Protein AF-A0A3B8RN22-F1 (afdb_monomer)

pLDDT: mean 89.91, std 7.08, range [46.84, 95.25]

Foldseek 3Di:
DPDPPVVVVVVCVVPVVVQQVVLVVVDDPSVLVVVLVVQLVVVVVVQVVVVVVVDHDPSVVSNVVSNVVSD

Mean predicted aligned error: 5.57 Å

Solvent-accessible surface area (backbone atoms only — not comparable to full-atom values): 4101 Å² total; per-residue (Å²): 133,86,73,56,73,66,59,53,51,53,50,44,60,68,47,52,49,52,51,54,50,50,31,59,71,70,28,72,70,52,30,48,52,52,51,47,52,52,53,49,51,52,51,51,54,48,47,54,58,38,41,77,69,79,41,88,68,61,61,68,64,49,48,52,49,53,52,64,74,66,108

Sequence (71 aa):
MAMSNGVLRVLVSIIAIPVILAASYLGGFFFLFFVLVISLISFYEFSLLVRNKNMHVNLFMGLLGVFYLVV

Radius of gyration: 15.58 Å; Cα contacts (8 Å, |Δi|>4): 36; chains: 1; bounding box: 36×13×38 Å

Secondary structure (DSSP, 8-state):
----HHHHHHHIIIIIHHHHHHHHHH-HHHHHHHHHHHHHHHHHHHHHHHHTTT----HHHHHHHHHHHH-

Structure (mmCIF, N/CA/C/O backbone):
data_AF-A0A3B8RN22-F1
#
_entry.id   AF-A0A3B8RN22-F1
#
loop_
_atom_site.group_PDB
_atom_site.id
_atom_site.type_symbol
_atom_site.label_atom_id
_atom_site.label_alt_id
_atom_site.label_comp_id
_atom_site.label_asym_id
_atom_site.label_entity_id
_atom_site.label_seq_id
_atom_site.pdbx_PDB_ins_code
_atom_site.Cartn_x
_atom_site.Cartn_y
_atom_site.Cartn_z
_atom_site.occupancy
_atom_site.B_iso_or_equiv
_atom_site.auth_seq_id
_atom_site.auth_comp_id
_atom_site.auth_asym_id
_atom_site.auth_atom_id
_atom_site.pdbx_PDB_model_num
ATOM 1 N N . MET A 1 1 ? 10.364 -3.292 21.710 1.00 46.84 1 MET A N 1
ATOM 2 C CA . MET A 1 1 ? 11.514 -2.364 21.611 1.00 46.84 1 MET A CA 1
ATOM 3 C C . MET A 1 1 ? 11.161 -1.293 20.602 1.00 46.84 1 MET A C 1
ATOM 5 O O . MET A 1 1 ? 10.863 -1.640 19.468 1.00 46.84 1 MET A O 1
ATOM 9 N N . ALA A 1 2 ? 11.124 -0.024 21.007 1.00 62.91 2 ALA A N 1
ATOM 10 C CA . ALA A 1 2 ? 10.949 1.071 20.059 1.00 62.91 2 ALA A CA 1
ATOM 11 C C . ALA A 1 2 ? 12.235 1.193 19.230 1.00 62.91 2 ALA A C 1
ATOM 13 O O . ALA A 1 2 ? 13.308 1.443 19.777 1.00 62.91 2 ALA A O 1
ATOM 14 N N . MET A 1 3 ? 12.144 0.927 17.929 1.00 70.69 3 MET A N 1
ATOM 15 C CA . MET A 1 3 ? 13.271 1.074 17.013 1.00 70.69 3 MET A CA 1
ATOM 16 C C . MET A 1 3 ? 13.679 2.551 16.947 1.00 70.69 3 MET A C 1
ATOM 18 O O . MET A 1 3 ? 12.818 3.429 16.915 1.00 70.69 3 MET A O 1
ATOM 22 N N . SER A 1 4 ? 14.984 2.841 16.943 1.00 86.94 4 SER A N 1
ATOM 23 C CA . SER A 1 4 ? 15.470 4.221 16.826 1.00 86.94 4 SER A CA 1
ATOM 24 C C . SER A 1 4 ? 14.948 4.859 15.534 1.00 86.94 4 SER A C 1
ATOM 26 O O . SER A 1 4 ? 15.019 4.255 14.462 1.00 86.94 4 SER A O 1
ATOM 28 N N . ASN A 1 5 ? 14.466 6.102 15.621 1.00 86.81 5 ASN A N 1
ATOM 29 C CA . ASN A 1 5 ? 13.932 6.863 14.484 1.00 86.81 5 ASN A CA 1
ATOM 30 C C . ASN A 1 5 ? 14.916 6.972 13.305 1.00 86.81 5 ASN A C 1
ATOM 32 O O . ASN A 1 5 ? 14.488 7.156 12.165 1.00 86.81 5 ASN A O 1
ATOM 36 N N . GLY A 1 6 ? 16.225 6.878 13.570 1.00 91.31 6 GLY A N 1
ATOM 37 C CA . GLY A 1 6 ? 17.250 6.821 12.526 1.00 91.31 6 GLY A CA 1
ATOM 38 C C . GLY A 1 6 ? 17.197 5.513 11.737 1.00 91.31 6 GLY A C 1
ATOM 39 O O . GLY A 1 6 ? 17.186 5.537 10.511 1.00 91.31 6 GLY A O 1
ATOM 40 N N . VAL A 1 7 ? 17.066 4.380 12.430 1.00 89.81 7 VAL A N 1
ATOM 41 C CA . VAL A 1 7 ? 16.986 3.047 11.809 1.00 89.81 7 VAL A CA 1
ATOM 42 C C . VAL A 1 7 ? 15.712 2.911 10.976 1.00 89.81 7 VAL A C 1
ATOM 44 O O . VAL A 1 7 ? 15.780 2.446 9.843 1.00 89.81 7 VAL A O 1
ATOM 47 N N . LEU A 1 8 ? 14.568 3.390 11.483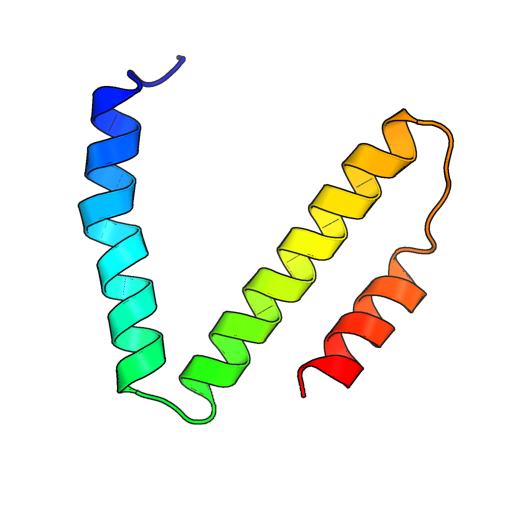 1.00 88.62 8 LEU A N 1
ATOM 48 C CA . LEU A 1 8 ? 13.308 3.427 10.725 1.00 88.62 8 LEU A CA 1
ATOM 49 C C . LEU A 1 8 ? 13.443 4.217 9.419 1.00 88.62 8 LEU A C 1
ATOM 51 O O . LEU A 1 8 ? 13.054 3.724 8.364 1.00 88.62 8 LEU A O 1
ATOM 55 N N . ARG A 1 9 ? 14.029 5.420 9.474 1.00 88.00 9 ARG A N 1
ATOM 56 C CA . ARG A 1 9 ? 14.229 6.254 8.279 1.00 88.00 9 ARG A CA 1
ATOM 57 C C . ARG A 1 9 ? 15.112 5.576 7.241 1.00 88.00 9 ARG A C 1
ATOM 59 O O . ARG A 1 9 ? 14.749 5.560 6.069 1.00 88.00 9 ARG A O 1
ATOM 66 N N . VAL A 1 10 ? 16.226 4.991 7.676 1.00 92.75 10 VAL A N 1
ATOM 67 C CA . VAL A 1 10 ? 17.151 4.277 6.785 1.00 92.75 10 VAL A CA 1
ATOM 68 C C . VAL A 1 10 ? 16.450 3.088 6.126 1.00 92.75 10 VAL A C 1
ATOM 70 O O . VAL A 1 10 ? 16.509 2.932 4.908 1.00 92.75 10 VAL A O 1
ATOM 73 N 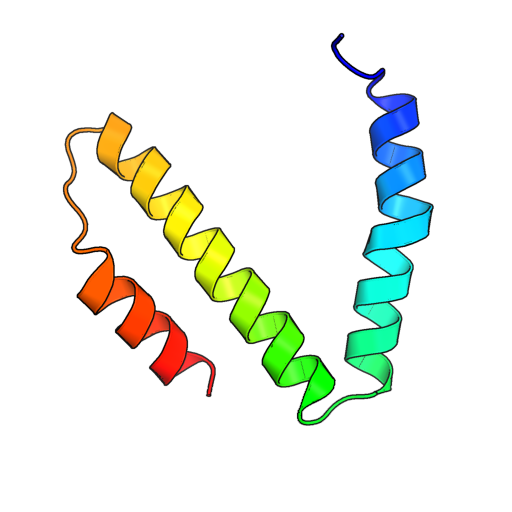N . LEU A 1 11 ? 15.701 2.303 6.899 1.00 89.75 11 LEU A N 1
ATOM 74 C CA . LEU A 1 11 ? 14.988 1.130 6.397 1.00 89.75 11 LEU A CA 1
ATOM 75 C C . LEU A 1 11 ? 13.912 1.514 5.368 1.00 89.75 11 LEU A C 1
ATOM 77 O O . LEU A 1 11 ? 13.857 0.930 4.286 1.00 89.75 11 LEU A O 1
ATOM 81 N N . VAL A 1 12 ? 13.121 2.556 5.650 1.00 89.06 12 VAL A N 1
ATOM 82 C CA . VAL A 1 12 ? 12.133 3.099 4.700 1.00 89.06 12 VAL A CA 1
ATOM 83 C C . VAL A 1 12 ?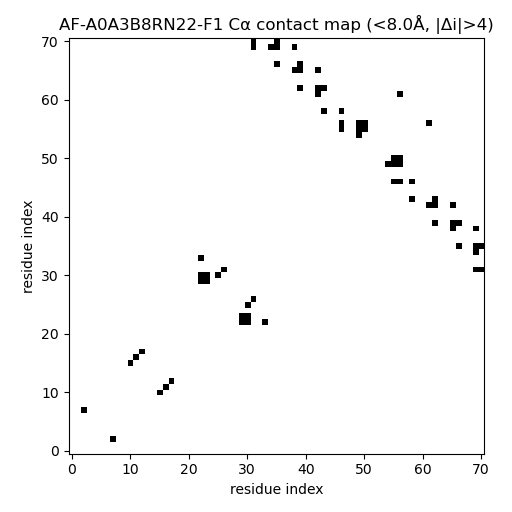 12.821 3.608 3.430 1.00 89.06 12 VAL A C 1
ATOM 85 O O . VAL A 1 12 ? 12.355 3.316 2.330 1.00 89.06 12 VAL A O 1
ATOM 88 N N . SER A 1 13 ? 13.954 4.305 3.547 1.00 89.69 13 SER A N 1
ATOM 89 C CA . SER A 1 13 ? 14.672 4.811 2.371 1.00 89.69 13 SER A CA 1
ATOM 90 C C . SER A 1 13 ? 15.281 3.717 1.491 1.00 89.69 13 SER A C 1
ATOM 92 O O . SER A 1 13 ? 15.332 3.888 0.278 1.00 89.69 13 SER A O 1
ATOM 94 N N . ILE A 1 14 ? 15.708 2.593 2.075 1.00 94.06 14 ILE A N 1
ATOM 95 C CA . ILE A 1 14 ? 16.344 1.492 1.335 1.00 94.06 14 ILE A CA 1
ATOM 96 C C . ILE A 1 14 ? 15.308 0.541 0.731 1.00 94.06 14 ILE A C 1
ATOM 98 O O . ILE A 1 14 ? 15.570 -0.059 -0.305 1.00 94.06 14 ILE A O 1
ATOM 102 N N . ILE A 1 15 ? 14.138 0.386 1.355 1.00 92.38 15 ILE A N 1
ATOM 103 C CA . ILE A 1 15 ? 13.139 -0.598 0.914 1.00 92.38 15 ILE A CA 1
ATOM 104 C C . ILE A 1 15 ? 11.932 0.085 0.278 1.00 92.38 15 ILE A C 1
ATOM 106 O O . ILE A 1 15 ? 11.607 -0.195 -0.873 1.00 92.38 15 ILE A O 1
ATOM 110 N N . ALA A 1 16 ? 11.271 0.997 0.991 1.00 89.31 16 ALA A N 1
ATOM 111 C CA . ALA A 1 16 ? 10.011 1.563 0.518 1.00 89.31 16 ALA A CA 1
ATOM 112 C C . ALA A 1 16 ? 10.207 2.425 -0.736 1.00 89.31 16 ALA A C 1
ATOM 114 O O . ALA A 1 16 ? 9.457 2.270 -1.696 1.00 89.31 16 ALA A O 1
ATOM 115 N N . ILE A 1 17 ? 11.235 3.287 -0.763 1.00 92.06 17 ILE A N 1
ATOM 116 C CA . ILE A 1 17 ? 11.489 4.160 -1.922 1.00 92.06 17 ILE A CA 1
ATOM 117 C C . ILE A 1 17 ? 11.786 3.335 -3.188 1.00 92.06 17 ILE A C 1
ATOM 119 O O . ILE A 1 17 ? 11.111 3.563 -4.194 1.00 92.06 17 ILE A O 1
ATOM 123 N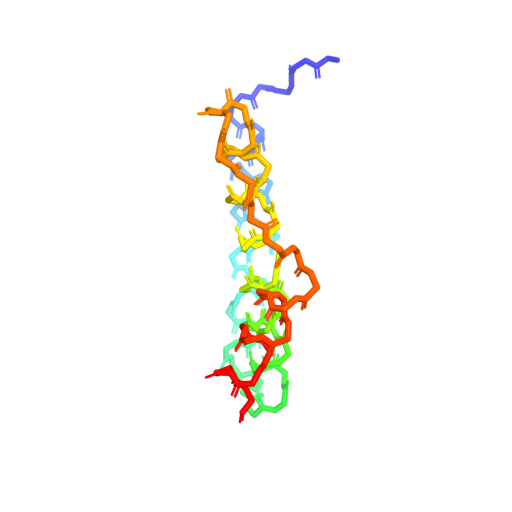 N . PRO A 1 18 ? 12.705 2.345 -3.183 1.00 93.44 18 PRO A N 1
ATOM 124 C CA . PRO A 1 18 ? 12.929 1.523 -4.371 1.00 93.44 18 PRO A CA 1
ATOM 125 C C . PRO A 1 18 ? 11.707 0.719 -4.804 1.00 93.44 18 PRO A C 1
ATOM 127 O O . PRO A 1 18 ? 11.475 0.593 -6.001 1.00 93.44 18 PRO A O 1
ATOM 130 N N . VAL A 1 19 ? 10.893 0.221 -3.867 1.00 91.75 19 VAL A N 1
ATOM 131 C CA . VAL A 1 19 ? 9.642 -0.482 -4.200 1.00 91.75 19 VAL A CA 1
ATOM 132 C C . VAL A 1 19 ? 8.654 0.451 -4.905 1.00 91.75 19 VAL A C 1
ATOM 134 O O . VAL A 1 19 ? 8.090 0.067 -5.929 1.00 91.75 19 VAL A O 1
ATOM 137 N N . ILE A 1 20 ? 8.490 1.687 -4.416 1.00 91.25 20 ILE A N 1
ATOM 138 C CA . ILE A 1 20 ? 7.643 2.707 -5.059 1.00 91.25 20 ILE A CA 1
ATOM 139 C C . ILE A 1 20 ? 8.138 2.998 -6.479 1.00 91.25 20 ILE A C 1
ATOM 141 O O . ILE A 1 20 ? 7.344 3.037 -7.423 1.00 91.25 20 ILE A O 1
ATOM 145 N N . LEU A 1 21 ? 9.450 3.187 -6.642 1.00 92.44 21 LEU A N 1
ATOM 146 C CA . LEU A 1 21 ? 10.055 3.468 -7.944 1.00 92.44 21 LEU A CA 1
ATOM 147 C C . LEU A 1 21 ? 9.907 2.286 -8.904 1.00 92.44 21 LEU A C 1
ATOM 149 O O . LEU A 1 21 ? 9.539 2.493 -10.055 1.00 92.44 21 LEU A O 1
ATOM 153 N N . ALA A 1 22 ? 10.128 1.058 -8.435 1.00 92.38 22 ALA A N 1
ATOM 154 C CA . ALA A 1 22 ? 9.967 -0.149 -9.239 1.00 92.38 22 ALA A CA 1
ATOM 155 C C . ALA A 1 22 ? 8.512 -0.339 -9.690 1.00 92.38 22 ALA A C 1
ATOM 157 O O . ALA A 1 22 ? 8.268 -0.592 -10.869 1.00 92.38 22 ALA A O 1
ATOM 158 N N . ALA A 1 23 ? 7.543 -0.152 -8.787 1.00 91.69 23 ALA A N 1
ATOM 159 C CA . ALA A 1 23 ? 6.120 -0.218 -9.121 1.00 91.69 23 ALA A CA 1
ATOM 160 C C . ALA A 1 23 ? 5.717 0.866 -10.136 1.00 91.69 23 ALA A C 1
ATOM 162 O O . ALA A 1 23 ? 4.967 0.591 -11.071 1.00 91.69 23 ALA A O 1
ATOM 163 N N . SER A 1 24 ? 6.262 2.079 -9.990 1.00 91.00 24 SER A N 1
ATOM 164 C CA . SER A 1 24 ? 6.026 3.191 -10.922 1.00 91.00 24 SER A CA 1
ATOM 165 C C . SER A 1 24 ? 6.681 2.960 -12.286 1.00 91.00 24 SER A C 1
ATOM 167 O O . SER A 1 24 ? 6.102 3.312 -13.308 1.00 91.00 24 SER A O 1
ATOM 169 N N . TYR A 1 25 ? 7.868 2.350 -12.313 1.00 93.25 25 TYR A N 1
ATOM 170 C CA . TYR A 1 25 ? 8.608 2.061 -13.541 1.00 93.25 25 TYR A CA 1
ATOM 171 C C . TYR A 1 25 ? 7.981 0.920 -14.350 1.00 93.25 25 TYR A C 1
ATOM 173 O O . TYR A 1 25 ? 7.865 1.025 -15.568 1.00 93.25 25 TYR A O 1
ATOM 181 N N . LEU A 1 26 ? 7.552 -0.158 -13.681 1.00 92.38 26 LEU A N 1
ATOM 182 C CA . LEU A 1 26 ? 6.872 -1.288 -14.327 1.00 92.38 26 LEU A CA 1
ATOM 183 C C . LEU A 1 26 ? 5.487 -0.902 -14.864 1.00 92.38 26 LEU A C 1
ATOM 185 O O . LEU A 1 26 ? 5.025 -1.492 -15.840 1.00 92.38 26 LEU A O 1
ATOM 189 N N . GLY A 1 27 ? 4.845 0.099 -14.253 1.00 89.12 27 GLY A N 1
ATOM 190 C CA . GLY A 1 27 ? 3.595 0.675 -14.737 1.00 89.12 27 GLY A CA 1
ATOM 191 C C . GLY A 1 27 ? 2.441 -0.331 -14.832 1.00 89.12 27 GLY A C 1
ATOM 192 O O . GLY A 1 27 ? 2.462 -1.415 -14.240 1.00 89.12 27 GLY A O 1
ATOM 193 N N . GLY A 1 28 ? 1.396 0.057 -15.569 1.00 90.44 28 GLY A N 1
ATOM 194 C CA . GLY A 1 28 ? 0.250 -0.799 -15.887 1.00 90.44 28 GLY A CA 1
ATOM 195 C C . GLY A 1 28 ? -0.392 -1.437 -14.653 1.00 90.44 28 GLY A C 1
ATOM 196 O O . GLY A 1 28 ? -0.703 -0.758 -13.674 1.00 90.44 28 GLY A O 1
ATOM 197 N N . PHE A 1 29 ? -0.560 -2.762 -14.691 1.00 89.50 29 PHE A N 1
ATOM 198 C CA . PHE A 1 29 ? -1.158 -3.523 -13.593 1.00 89.50 29 PHE A CA 1
ATOM 199 C C . PHE A 1 29 ? -0.329 -3.495 -12.302 1.00 89.50 29 PHE A C 1
ATOM 201 O O . PHE A 1 29 ? -0.913 -3.551 -11.223 1.00 89.50 29 PHE A O 1
ATOM 208 N N . PHE A 1 30 ? 1.003 -3.378 -12.377 1.00 88.88 30 PHE A N 1
ATOM 209 C CA . PHE A 1 30 ? 1.850 -3.314 -11.180 1.00 88.88 30 PHE A CA 1
ATOM 210 C C . PHE A 1 30 ? 1.645 -2.004 -10.422 1.00 88.88 30 PHE A C 1
ATOM 212 O O . PHE A 1 30 ? 1.493 -2.016 -9.200 1.00 88.88 30 PHE A O 1
ATOM 219 N N . PHE A 1 31 ? 1.578 -0.886 -11.147 1.00 90.62 31 PHE A N 1
ATOM 220 C CA . PHE A 1 31 ? 1.283 0.415 -10.551 1.00 90.62 31 PHE A CA 1
ATOM 221 C C . PHE A 1 31 ? -0.149 0.475 -10.009 1.00 90.62 31 PHE A C 1
ATOM 223 O O . PHE A 1 31 ? -0.357 0.919 -8.881 1.00 90.62 31 PHE A O 1
ATOM 230 N N . LEU A 1 32 ? -1.125 -0.038 -10.767 1.00 92.69 32 LEU A N 1
ATOM 231 C CA . LEU A 1 32 ? -2.519 -0.097 -10.323 1.00 92.69 32 LEU A 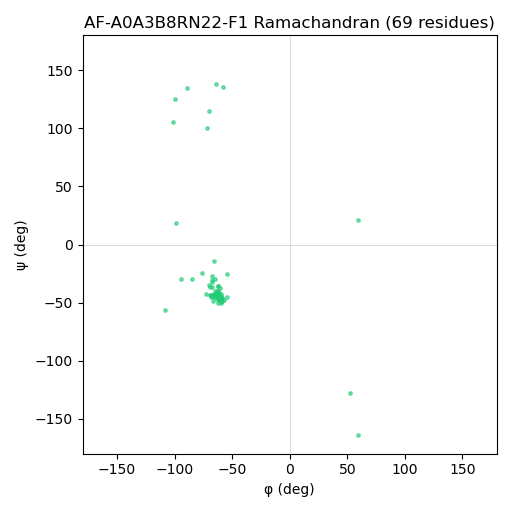CA 1
ATOM 232 C C . LEU A 1 32 ? -2.658 -0.921 -9.039 1.00 92.69 32 LEU A C 1
ATOM 234 O O . LEU A 1 32 ? -3.249 -0.448 -8.073 1.00 92.69 32 LEU A O 1
ATOM 238 N N . PHE A 1 33 ? -2.064 -2.117 -8.991 1.00 92.69 33 PHE A N 1
ATOM 239 C CA . PHE A 1 33 ? -2.083 -2.958 -7.793 1.00 92.69 33 PHE A CA 1
ATOM 240 C C . PHE A 1 33 ? -1.431 -2.256 -6.597 1.00 92.69 33 PHE A C 1
ATOM 242 O O . PHE A 1 33 ? -1.973 -2.281 -5.493 1.00 92.69 33 PHE A O 1
ATOM 249 N N . PHE A 1 34 ? -0.297 -1.590 -6.819 1.00 93.50 34 PHE A N 1
ATOM 250 C CA . PHE A 1 34 ? 0.401 -0.836 -5.783 1.00 93.50 34 PHE A CA 1
ATOM 251 C C . PHE A 1 34 ? -0.474 0.276 -5.182 1.00 93.50 34 PHE A C 1
ATOM 253 O O . PHE A 1 34 ? -0.632 0.344 -3.960 1.00 93.50 34 PHE A O 1
ATOM 260 N N . VAL A 1 35 ? -1.085 1.107 -6.031 1.00 93.81 35 VAL A N 1
ATOM 261 C CA . VAL A 1 35 ? -1.978 2.190 -5.591 1.00 93.81 35 VAL A CA 1
ATOM 262 C C . VAL A 1 35 ? -3.202 1.620 -4.879 1.00 93.81 35 VAL A C 1
ATOM 264 O O . VAL A 1 35 ? -3.536 2.075 -3.790 1.00 93.81 35 VAL A O 1
ATOM 267 N N . LEU A 1 36 ? -3.820 0.576 -5.432 1.00 95.00 36 LEU A N 1
ATOM 268 C CA . LEU A 1 36 ? -5.007 -0.061 -4.864 1.00 95.00 36 LEU A CA 1
ATOM 269 C C . LEU A 1 36 ? -4.764 -0.603 -3.453 1.00 95.00 36 LEU A C 1
ATOM 271 O O . LEU A 1 36 ? -5.558 -0.346 -2.546 1.00 95.00 36 LEU A O 1
ATOM 275 N N . VAL A 1 37 ? -3.645 -1.298 -3.242 1.00 94.25 37 VAL A N 1
ATOM 276 C CA . VAL A 1 37 ? -3.263 -1.808 -1.918 1.00 94.25 37 VAL A CA 1
ATOM 277 C C . VAL A 1 37 ? -3.080 -0.660 -0.927 1.00 94.25 37 VAL A C 1
ATOM 279 O O . VAL A 1 37 ? -3.640 -0.706 0.170 1.00 94.25 37 VAL A O 1
ATOM 282 N N . ILE A 1 38 ? -2.351 0.394 -1.307 1.00 94.69 38 ILE A N 1
ATOM 283 C CA . ILE A 1 38 ? -2.116 1.542 -0.421 1.00 94.69 38 ILE A CA 1
ATOM 284 C C . ILE A 1 38 ? -3.419 2.271 -0.101 1.00 94.69 38 ILE A C 1
ATOM 286 O O . ILE A 1 38 ? -3.646 2.622 1.058 1.00 94.69 38 ILE A O 1
ATOM 290 N N . SER A 1 39 ? -4.292 2.478 -1.084 1.00 95.12 39 SER A N 1
ATOM 291 C CA . SER A 1 39 ? -5.577 3.148 -0.885 1.00 95.12 39 SER A CA 1
ATOM 292 C C . SER A 1 39 ? -6.492 2.365 0.060 1.00 95.12 39 SER A C 1
ATOM 294 O O . SER A 1 39 ? -7.082 2.963 0.961 1.00 95.12 39 SER A O 1
ATOM 296 N N . LEU A 1 40 ? -6.571 1.036 -0.081 1.00 94.62 40 LEU A N 1
ATOM 297 C CA . LEU A 1 40 ? -7.363 0.181 0.813 1.00 94.62 40 LEU A CA 1
ATOM 298 C C . LEU A 1 40 ? -6.821 0.200 2.249 1.00 94.62 40 LEU A C 1
ATOM 300 O O . LEU A 1 40 ? -7.595 0.376 3.192 1.00 94.62 40 LEU A O 1
ATOM 304 N N . ILE A 1 41 ? -5.500 0.069 2.418 1.00 95.25 41 ILE A N 1
ATOM 305 C CA . ILE A 1 41 ? -4.852 0.137 3.738 1.00 95.25 41 ILE A CA 1
ATOM 306 C C . ILE A 1 41 ? -5.080 1.513 4.374 1.00 95.25 41 ILE A C 1
ATOM 308 O O . ILE A 1 41 ? -5.483 1.593 5.533 1.00 95.25 41 ILE A O 1
ATOM 312 N N . SER A 1 42 ? -4.899 2.592 3.611 1.00 95.00 42 SER A N 1
ATOM 313 C CA . SER A 1 42 ? -5.088 3.965 4.099 1.00 95.00 42 SER A CA 1
ATOM 314 C C . SER A 1 42 ? -6.527 4.212 4.548 1.00 95.00 42 SER A C 1
ATOM 316 O O . SER A 1 42 ? -6.760 4.821 5.592 1.00 95.00 42 SER A O 1
ATOM 318 N N . PHE A 1 43 ? -7.508 3.706 3.793 1.00 94.62 43 PHE A N 1
ATOM 319 C CA . PHE A 1 43 ? -8.913 3.800 4.179 1.00 94.62 43 PHE A CA 1
ATOM 320 C C . PHE A 1 43 ? -9.212 3.001 5.452 1.00 94.62 43 PHE A C 1
ATOM 322 O O . PHE A 1 43 ? -9.939 3.477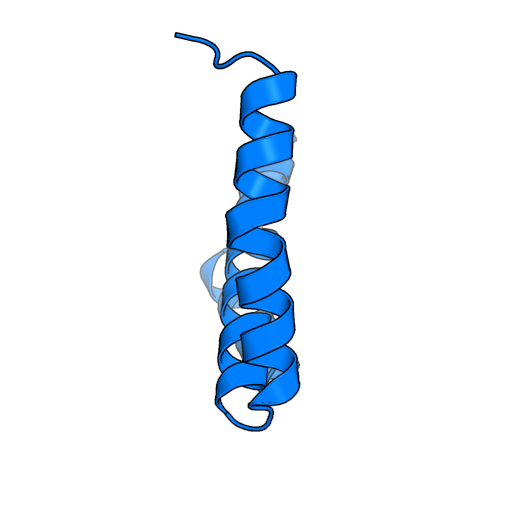 6.326 1.00 94.62 43 PHE A O 1
ATOM 329 N N . TYR A 1 44 ? -8.624 1.812 5.589 1.00 92.88 44 TYR A N 1
ATOM 330 C CA . TYR A 1 44 ? -8.759 1.015 6.801 1.00 92.88 44 TYR A CA 1
ATOM 331 C C . TYR A 1 44 ? -8.174 1.738 8.025 1.00 92.88 44 TYR A C 1
ATOM 333 O O . TYR A 1 44 ? -8.864 1.874 9.037 1.00 92.88 44 TYR A O 1
ATOM 341 N N . GLU A 1 45 ? -6.963 2.291 7.938 1.00 92.88 45 GLU A N 1
ATOM 342 C CA . GLU A 1 45 ? -6.381 3.067 9.043 1.00 92.88 45 GLU A CA 1
ATOM 343 C C . GLU A 1 45 ? -7.200 4.319 9.371 1.00 92.88 45 GLU A C 1
ATOM 345 O O . GLU A 1 45 ? -7.460 4.610 10.543 1.00 92.88 45 GLU A O 1
ATOM 350 N N . PHE A 1 46 ? -7.685 5.023 8.347 1.00 92.62 46 PHE A N 1
ATOM 351 C CA . PHE A 1 46 ? -8.587 6.156 8.524 1.00 92.62 46 PHE A CA 1
ATOM 352 C C . PHE A 1 46 ? -9.864 5.747 9.264 1.00 92.62 46 PHE A C 1
ATOM 354 O O . PHE A 1 46 ? -10.266 6.400 10.227 1.00 92.62 46 PHE A O 1
ATOM 361 N N . SER A 1 47 ? -10.483 4.636 8.869 1.00 91.50 47 SER A N 1
ATOM 362 C CA . SER A 1 47 ? -11.699 4.138 9.513 1.00 91.50 47 SER A CA 1
ATOM 363 C C . SER A 1 47 ? -11.474 3.767 10.985 1.00 91.50 47 SER A C 1
ATOM 365 O O . SER A 1 47 ? -12.339 4.029 11.823 1.00 91.50 47 SER A O 1
ATOM 367 N N . LEU A 1 48 ? -10.293 3.236 11.328 1.00 90.94 48 LEU A N 1
ATOM 368 C CA . LEU A 1 48 ? -9.907 2.931 12.705 1.00 90.94 48 LEU A CA 1
ATOM 369 C C . LEU A 1 48 ? -9.720 4.214 13.529 1.00 90.94 48 LEU A C 1
ATOM 371 O O . LEU A 1 48 ? -10.222 4.311 14.650 1.00 90.94 48 LEU A O 1
ATOM 375 N N . LEU A 1 49 ? -9.055 5.222 12.957 1.00 92.19 49 LEU A N 1
ATOM 376 C CA . LEU A 1 49 ? -8.878 6.538 13.580 1.00 92.19 49 LEU A CA 1
ATOM 377 C C . LEU A 1 49 ? -10.227 7.207 13.860 1.00 92.19 49 LEU A C 1
ATOM 379 O O . LEU A 1 49 ? -10.452 7.764 14.935 1.00 92.19 49 LEU A O 1
ATOM 383 N N . VAL A 1 50 ? -11.132 7.137 12.892 1.00 92.00 50 VAL A N 1
ATOM 384 C CA . VAL A 1 50 ? -12.462 7.739 12.955 1.00 92.00 50 VAL A CA 1
ATOM 385 C C . VAL A 1 50 ? -13.365 7.010 13.956 1.00 92.00 50 VAL A C 1
ATOM 387 O O . VAL A 1 50 ? -14.109 7.656 14.700 1.00 92.00 50 VAL A O 1
ATOM 390 N N . ARG A 1 51 ? -13.219 5.687 14.077 1.00 89.38 51 ARG A N 1
ATOM 391 C CA . ARG A 1 51 ? -13.901 4.880 15.098 1.00 89.38 51 ARG A CA 1
ATOM 392 C C . ARG A 1 51 ? -13.541 5.312 16.521 1.00 89.38 51 ARG A C 1
ATOM 394 O O . ARG A 1 51 ? -14.427 5.371 17.369 1.00 89.38 51 ARG A O 1
ATOM 401 N N . ASN A 1 52 ? -12.288 5.699 16.771 1.00 88.12 52 ASN A N 1
ATOM 402 C CA . ASN A 1 52 ? -11.870 6.244 18.072 1.00 88.12 52 ASN A CA 1
ATOM 403 C C . ASN A 1 52 ? -12.529 7.595 18.405 1.00 88.12 52 ASN A C 1
ATOM 405 O O . ASN A 1 52 ? -12.506 8.023 19.556 1.00 88.12 52 ASN A O 1
ATOM 409 N N . LYS A 1 53 ? -13.140 8.262 17.418 1.00 89.19 53 LYS A N 1
ATOM 410 C CA . LYS A 1 53 ? -13.919 9.496 17.590 1.00 89.19 53 LYS A CA 1
ATOM 411 C C . LYS A 1 53 ? -15.434 9.254 17.657 1.00 89.19 53 LYS A C 1
ATOM 413 O O . LYS A 1 53 ? -16.194 10.196 17.463 1.00 89.19 53 LYS A O 1
ATOM 418 N N . ASN A 1 54 ? -15.880 8.020 17.926 1.00 87.50 54 ASN A N 1
ATOM 419 C CA . ASN A 1 54 ? -17.296 7.610 17.937 1.00 87.50 54 ASN A CA 1
ATOM 420 C C . ASN A 1 54 ? -18.032 7.810 16.598 1.00 87.50 54 ASN A C 1
ATOM 422 O O . ASN A 1 54 ? -19.258 7.871 16.558 1.00 87.50 54 ASN A O 1
ATOM 426 N N . MET A 1 55 ? -17.302 7.897 15.486 1.00 86.00 55 MET A N 1
ATOM 427 C CA . MET A 1 55 ? -17.897 7.906 14.153 1.00 86.00 55 MET A CA 1
ATOM 428 C C . MET A 1 55 ? -17.779 6.506 13.550 1.00 86.00 55 MET A C 1
ATOM 430 O O . MET A 1 55 ? -16.692 5.933 13.472 1.00 86.00 55 MET A O 1
ATOM 434 N N . HIS A 1 56 ? -18.904 5.942 13.121 1.00 82.75 56 HIS A N 1
ATOM 435 C CA . HIS A 1 56 ? -18.961 4.585 12.590 1.00 82.75 56 HIS A CA 1
ATOM 436 C C . HIS A 1 56 ? -19.017 4.612 11.067 1.00 82.75 56 HIS A C 1
ATOM 438 O O . HIS A 1 56 ? -20.041 4.933 10.470 1.00 82.75 56 HIS A O 1
ATOM 444 N N . VAL A 1 57 ? -17.896 4.266 10.438 1.00 84.12 57 VAL A N 1
ATOM 445 C CA . VAL A 1 57 ? -17.808 4.101 8.985 1.00 84.12 57 VAL A CA 1
ATOM 446 C C . VAL A 1 57 ? -18.153 2.656 8.633 1.00 84.12 57 VAL A C 1
ATOM 448 O O . VAL A 1 57 ? -17.652 1.722 9.262 1.00 84.12 57 VAL A O 1
ATOM 451 N N . ASN A 1 58 ? -18.990 2.455 7.614 1.00 89.12 58 ASN A N 1
ATOM 452 C CA . ASN A 1 58 ? -19.233 1.121 7.078 1.00 89.12 58 ASN A CA 1
ATOM 453 C C . ASN A 1 58 ? -17.997 0.649 6.297 1.00 89.12 58 ASN A C 1
ATOM 455 O O . ASN A 1 58 ? -17.797 1.039 5.146 1.00 89.12 58 ASN A O 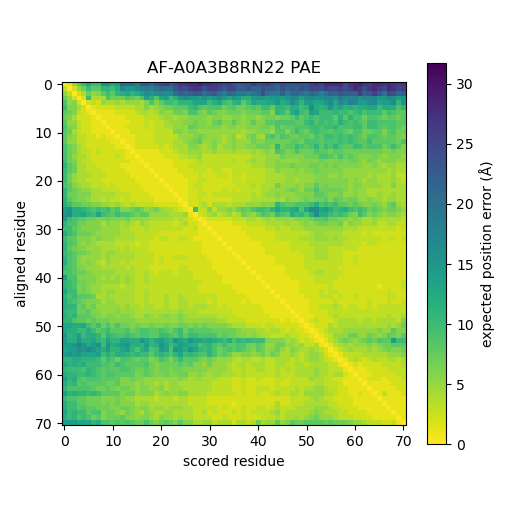1
ATOM 459 N N . LEU A 1 59 ? -17.176 -0.188 6.936 1.00 87.38 59 LEU A N 1
ATOM 460 C CA . LEU A 1 59 ? -15.923 -0.698 6.375 1.00 87.38 59 LEU A CA 1
ATOM 461 C C . LEU A 1 59 ? -16.124 -1.368 5.020 1.00 87.38 59 LEU A C 1
ATOM 463 O O . LEU A 1 59 ? -15.369 -1.102 4.093 1.00 87.38 59 LEU A O 1
ATOM 467 N N . PHE A 1 60 ?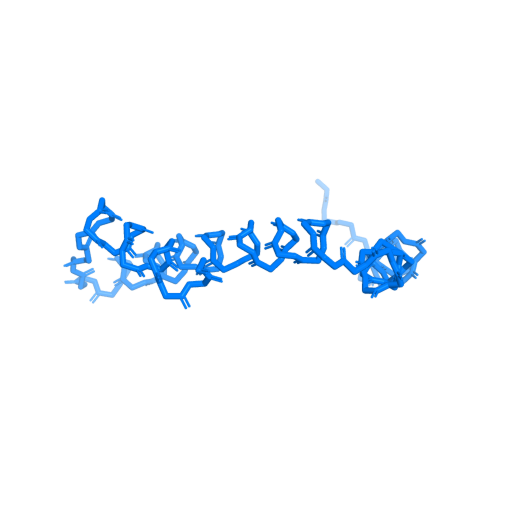 -17.148 -2.212 4.902 1.00 88.06 60 PHE A N 1
ATOM 468 C CA . PHE A 1 60 ? -17.366 -3.004 3.698 1.00 88.06 60 PHE A CA 1
ATOM 469 C C . PHE A 1 60 ? -17.732 -2.115 2.507 1.00 88.06 60 PHE A C 1
ATOM 471 O O . PHE A 1 60 ? -17.099 -2.187 1.457 1.00 88.06 60 PHE A O 1
ATOM 478 N N . MET A 1 61 ? -18.695 -1.208 2.699 1.00 90.44 61 MET A N 1
ATOM 479 C CA . MET A 1 61 ? -19.117 -0.287 1.641 1.00 90.44 61 MET A CA 1
ATOM 480 C C . MET A 1 61 ? -18.017 0.719 1.286 1.00 90.44 61 MET A C 1
ATOM 482 O O . MET A 1 61 ? -17.839 1.059 0.120 1.00 90.44 61 MET A O 1
ATOM 486 N N . GLY A 1 62 ? -17.253 1.169 2.282 1.00 89.81 62 GLY A N 1
ATOM 487 C CA . GLY A 1 62 ? -16.131 2.076 2.074 1.00 89.81 62 GLY A CA 1
ATOM 488 C C . GLY A 1 62 ? -14.967 1.436 1.316 1.00 89.81 62 GLY A C 1
ATOM 489 O O . GLY A 1 62 ? -14.465 2.034 0.370 1.00 89.81 62 GLY A O 1
ATOM 490 N N . LEU A 1 63 ? -14.587 0.200 1.662 1.00 91.94 63 LEU A N 1
ATOM 491 C CA . LEU A 1 63 ? -13.544 -0.551 0.949 1.00 91.94 63 LEU A CA 1
ATOM 492 C C . LEU A 1 63 ? -13.947 -0.833 -0.502 1.00 91.94 63 LEU A C 1
ATOM 494 O O . LEU A 1 63 ? -13.131 -0.637 -1.399 1.00 91.94 63 LEU A O 1
ATOM 498 N N . LEU A 1 64 ? -15.203 -1.229 -0.748 1.00 93.56 64 LEU A N 1
ATOM 499 C CA . LEU A 1 64 ? -15.719 -1.402 -2.111 1.00 93.56 64 LEU A CA 1
ATOM 500 C C . LEU A 1 64 ? -15.727 -0.087 -2.896 1.00 93.56 64 LEU A C 1
ATOM 502 O O . LEU A 1 64 ? -15.372 -0.078 -4.072 1.00 93.56 64 LEU A O 1
ATOM 506 N N . GLY A 1 65 ? -16.086 1.023 -2.246 1.00 93.44 65 GLY A N 1
ATOM 507 C CA . GLY A 1 65 ? -16.034 2.351 -2.855 1.00 93.44 65 GLY A CA 1
ATOM 508 C C . GLY A 1 65 ? -14.615 2.741 -3.267 1.00 93.44 65 GLY A C 1
ATOM 509 O O . GLY A 1 65 ? -14.399 3.158 -4.399 1.00 93.44 65 GLY A O 1
ATOM 510 N N . VAL A 1 66 ? -13.633 2.546 -2.384 1.00 93.75 66 VAL A N 1
ATOM 511 C CA . VAL A 1 66 ? -12.218 2.813 -2.692 1.00 93.75 66 VAL A CA 1
ATOM 512 C C . VAL A 1 66 ? -11.713 1.902 -3.809 1.00 93.75 66 VAL A C 1
ATOM 514 O O . VAL A 1 66 ? -11.037 2.380 -4.713 1.00 93.75 66 VAL A O 1
ATOM 517 N N . PHE A 1 67 ? -12.074 0.618 -3.787 1.00 93.81 67 PHE A N 1
ATOM 518 C CA . PHE A 1 67 ? -11.719 -0.322 -4.849 1.00 93.81 67 PHE A CA 1
ATOM 519 C C . PHE A 1 67 ? -12.253 0.139 -6.213 1.00 93.81 67 PHE A C 1
ATOM 521 O O . PHE A 1 67 ? -11.490 0.213 -7.168 1.00 93.81 67 PHE A O 1
ATOM 528 N N . TYR A 1 68 ? -13.535 0.512 -6.290 1.00 94.50 68 TYR A N 1
ATOM 529 C CA . TYR A 1 68 ? -14.161 0.971 -7.534 1.00 94.50 68 TYR A CA 1
ATOM 530 C C . TYR A 1 68 ? -13.614 2.313 -8.041 1.00 94.50 68 TYR A C 1
ATOM 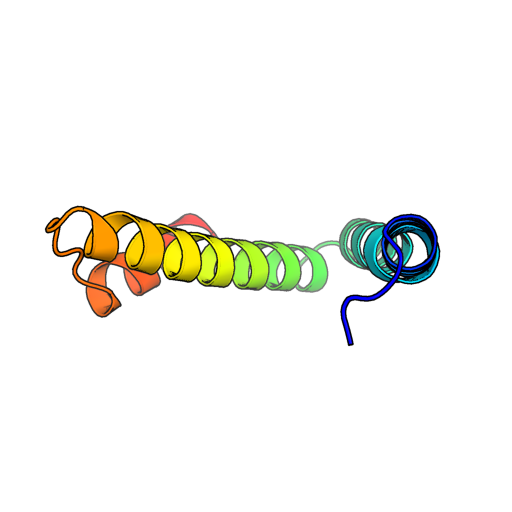532 O O . TYR A 1 68 ? -13.617 2.553 -9.237 1.00 94.50 68 TYR A O 1
ATOM 540 N N . LEU A 1 69 ? -13.163 3.204 -7.153 1.00 93.62 69 LEU A N 1
ATOM 541 C CA . LEU A 1 69 ? -12.588 4.492 -7.562 1.00 93.62 69 LEU A CA 1
ATOM 542 C C . LEU A 1 69 ? -11.159 4.377 -8.105 1.00 93.62 69 LEU A C 1
ATOM 544 O O . LEU A 1 69 ? -10.713 5.276 -8.815 1.00 93.62 69 LEU A O 1
ATOM 548 N N . VAL A 1 70 ? -10.426 3.335 -7.710 1.00 91.31 70 VAL A N 1
ATOM 549 C CA . VAL A 1 70 ? -9.016 3.150 -8.088 1.00 91.31 70 VAL A CA 1
ATOM 550 C C . VAL A 1 70 ? -8.855 2.270 -9.333 1.00 91.31 70 VAL A C 1
ATOM 552 O O . VAL A 1 70 ? -7.877 2.448 -10.059 1.00 91.31 70 VAL A O 1
ATOM 555 N N . VAL A 1 71 ? -9.773 1.327 -9.565 1.00 90.69 71 VAL A N 1
ATOM 556 C CA . VAL A 1 71 ? -9.812 0.467 -10.766 1.00 90.69 71 VAL A CA 1
ATOM 557 C C . VAL A 1 71 ? -10.457 1.204 -11.932 1.00 90.69 71 VAL A C 1
ATOM 559 O O . VAL A 1 71 ? -9.871 1.144 -13.036 1.00 90.69 71 VAL A O 1
#